Protein AF-A0A257G5B6-F1 (afdb_monomer_lite)

Secondary structure (DSSP, 8-state):
-HHHHHHHSSHHHHHHHHHHHHHH--SSEEEEEEEESSSEEEEEEETT--GGGGSSEEEEEEEE-SGGGTHHHHTT-HHHHHHHHHHHT--HHHHHHGGGTTHHHHH---

pLDDT: mean 94.82, std 7.01, range [56.75, 98.69]

Radius of gyration: 13.71 Å; chains: 1; bounding box: 31×36×35 Å

Sequence (110 aa):
MHLIKRDFGSLEALTAKLAEVAVAHFGSGWAWLVLVGGPLQVTALHDGDTPIAHGGMAPLLTIDLWEHAYYIDYRNARPKYVEALLSALINWEFVALNLDGNGILRANQE

Structure (mmCIF, N/CA/C/O backbone):
data_AF-A0A257G5B6-F1
#
_entry.id   AF-A0A257G5B6-F1
#
loop_
_atom_site.group_PDB
_atom_site.id
_atom_site.type_symbol
_atom_site.label_atom_id
_atom_site.label_alt_id
_atom_site.label_comp_id
_atom_site.label_asym_id
_atom_site.label_entity_id
_atom_site.label_seq_id
_atom_site.pdbx_PDB_ins_code
_atom_site.Cartn_x
_atom_site.Cartn_y
_atom_site.Cartn_z
_atom_site.occupancy
_atom_site.B_iso_or_equiv
_atom_site.auth_seq_id
_atom_site.auth_comp_id
_atom_site.auth_asym_id
_atom_site.auth_atom_id
_atom_site.pdbx_PDB_model_num
ATOM 1 N N . MET A 1 1 ? -15.214 2.316 3.527 1.00 72.12 1 MET A N 1
ATOM 2 C CA . MET A 1 1 ? -15.012 3.777 3.712 1.00 72.12 1 MET A CA 1
ATOM 3 C C . MET A 1 1 ? -14.900 4.260 5.161 1.00 72.12 1 MET A C 1
ATOM 5 O O . MET A 1 1 ? -14.072 5.129 5.394 1.00 72.12 1 MET A O 1
ATOM 9 N N . HIS A 1 2 ? -15.698 3.780 6.130 1.00 91.62 2 HIS A N 1
ATOM 10 C CA . HIS A 1 2 ? -15.711 4.368 7.487 1.00 91.62 2 HIS A CA 1
ATOM 11 C C . HIS A 1 2 ? -14.341 4.355 8.195 1.00 91.62 2 HIS A C 1
ATOM 13 O O . HIS A 1 2 ? -13.901 5.398 8.668 1.00 91.62 2 HIS A O 1
ATOM 19 N N . LEU A 1 3 ? -13.643 3.213 8.203 1.00 95.31 3 LEU A N 1
ATOM 20 C CA . LEU A 1 3 ? -12.331 3.080 8.855 1.00 95.31 3 LEU A CA 1
ATOM 21 C C . LEU A 1 3 ? -11.262 3.977 8.215 1.00 95.31 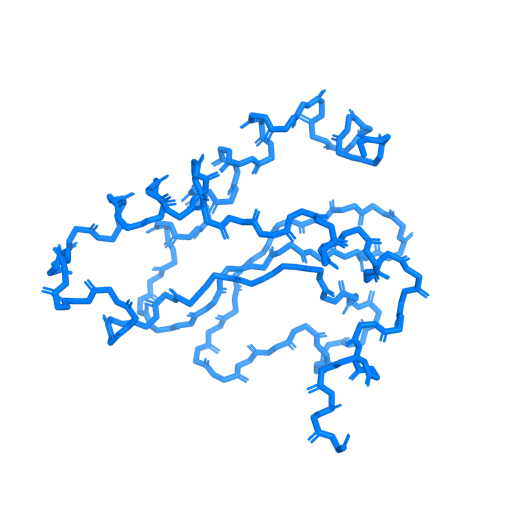3 LEU A C 1
ATOM 23 O O . LEU A 1 3 ? -10.520 4.644 8.922 1.00 95.31 3 LEU A O 1
ATOM 27 N N . ILE A 1 4 ? -11.248 4.074 6.882 1.00 96.94 4 ILE A N 1
ATOM 28 C CA . ILE A 1 4 ? -10.336 4.964 6.144 1.00 96.94 4 ILE A CA 1
ATOM 29 C C . ILE A 1 4 ? -10.554 6.418 6.566 1.00 96.94 4 ILE A C 1
ATOM 31 O O . ILE A 1 4 ? -9.602 7.121 6.885 1.00 96.94 4 ILE A O 1
ATOM 35 N N . LYS A 1 5 ? -11.814 6.864 6.632 1.00 97.25 5 LYS A N 1
ATOM 36 C CA . LYS A 1 5 ? -12.136 8.220 7.090 1.00 97.25 5 LYS A CA 1
ATOM 37 C C . LYS A 1 5 ? -11.724 8.447 8.549 1.00 97.25 5 LYS A C 1
ATOM 39 O O . LYS A 1 5 ? -11.272 9.536 8.877 1.00 97.25 5 LYS A O 1
ATOM 44 N N . ARG A 1 6 ? -11.885 7.443 9.416 1.00 97.69 6 ARG A N 1
ATOM 45 C CA . ARG A 1 6 ? -11.507 7.521 10.835 1.00 97.69 6 ARG A CA 1
ATOM 46 C C . ARG A 1 6 ? -9.992 7.646 11.020 1.00 97.69 6 ARG A C 1
ATOM 48 O O . ARG A 1 6 ? -9.562 8.501 11.782 1.00 97.69 6 ARG A O 1
ATOM 55 N N . ASP A 1 7 ? -9.219 6.813 10.327 1.00 98.19 7 ASP A N 1
ATOM 56 C CA . ASP A 1 7 ? -7.786 6.642 10.603 1.00 98.19 7 ASP A CA 1
ATOM 57 C C . ASP A 1 7 ? -6.890 7.511 9.706 1.00 98.19 7 ASP A C 1
ATOM 59 O O . ASP A 1 7 ? -5.809 7.914 10.124 1.00 98.19 7 ASP A O 1
ATOM 63 N N . PHE A 1 8 ? -7.347 7.844 8.494 1.00 97.94 8 PHE A N 1
ATOM 64 C CA . PHE A 1 8 ? -6.591 8.634 7.511 1.00 97.94 8 PHE A CA 1
ATOM 65 C C . PHE A 1 8 ? -7.317 9.906 7.054 1.00 97.94 8 PHE A C 1
ATOM 67 O O . PHE A 1 8 ? -6.740 10.721 6.343 1.00 97.94 8 PHE A O 1
ATOM 74 N N . GLY A 1 9 ? -8.583 10.106 7.429 1.00 98.00 9 GLY A N 1
ATOM 75 C CA . GLY A 1 9 ? -9.384 11.263 7.012 1.00 98.00 9 GLY A CA 1
ATOM 76 C C . GLY A 1 9 ? -10.018 11.112 5.627 1.00 98.00 9 GLY A C 1
ATOM 77 O O . GLY A 1 9 ? -11.194 11.439 5.456 1.00 98.00 9 GLY A O 1
ATOM 78 N N . SER A 1 10 ? -9.293 10.566 4.650 1.00 98.00 10 SER A N 1
ATOM 79 C CA . SER A 1 10 ? -9.817 10.303 3.306 1.00 98.00 10 SER A CA 1
ATOM 80 C C . SER A 1 10 ? -9.087 9.153 2.603 1.00 98.00 10 SER A C 1
ATOM 82 O O . SER A 1 10 ? -8.060 8.667 3.081 1.00 98.00 10 SER A O 1
ATOM 84 N N . LEU A 1 11 ? -9.635 8.695 1.471 1.00 96.25 11 LEU A N 1
ATOM 85 C CA . LEU A 1 11 ? -8.980 7.673 0.650 1.00 96.25 11 LEU A CA 1
ATOM 86 C C . LEU A 1 11 ? -7.683 8.211 0.046 1.00 96.25 11 LEU A C 1
ATOM 88 O O . LEU A 1 11 ? -6.677 7.515 0.051 1.00 96.25 11 LEU A O 1
ATOM 92 N N . GLU A 1 12 ? -7.698 9.467 -0.388 1.00 97.38 12 GLU A N 1
ATOM 93 C CA . GLU A 1 12 ? -6.553 10.162 -0.969 1.00 97.38 12 GLU A CA 1
ATOM 94 C C . GLU A 1 12 ? -5.394 10.240 0.032 1.00 97.38 12 GLU A C 1
ATOM 96 O O . GLU A 1 12 ? -4.246 9.978 -0.325 1.00 97.38 12 GLU A O 1
ATOM 101 N N . ALA A 1 13 ? -5.691 10.534 1.303 1.00 98.31 13 ALA A N 1
ATOM 102 C CA . ALA A 1 13 ? -4.696 10.561 2.370 1.00 98.31 13 ALA A CA 1
ATOM 103 C C . ALA A 1 13 ? -4.105 9.168 2.656 1.00 98.31 13 ALA A C 1
ATOM 105 O O . ALA A 1 13 ? -2.892 9.037 2.830 1.00 98.31 13 ALA A O 1
ATOM 106 N N . LEU A 1 14 ? -4.933 8.116 2.644 1.00 98.25 14 LEU A N 1
ATOM 107 C CA . LEU A 1 14 ? -4.456 6.734 2.756 1.00 98.25 14 LEU A CA 1
ATOM 108 C C . LEU A 1 14 ? -3.551 6.358 1.573 1.00 98.25 14 LEU A C 1
ATOM 110 O O . LEU A 1 14 ? -2.459 5.832 1.781 1.00 98.25 14 LEU A O 1
ATOM 114 N N . THR A 1 15 ? -3.974 6.635 0.338 1.00 97.94 15 THR A N 1
ATOM 115 C CA . THR A 1 15 ? -3.174 6.320 -0.853 1.00 97.94 15 THR A CA 1
ATOM 116 C C . THR A 1 15 ? -1.879 7.125 -0.890 1.00 97.94 15 THR A C 1
ATOM 118 O O . THR A 1 15 ? -0.842 6.579 -1.252 1.00 97.94 15 THR A O 1
ATOM 121 N N . ALA A 1 16 ? -1.889 8.383 -0.438 1.00 98.50 16 ALA A N 1
ATOM 122 C CA . ALA A 1 16 ? -0.675 9.182 -0.303 1.00 98.50 16 ALA A CA 1
ATOM 123 C C . ALA A 1 16 ? 0.299 8.556 0.706 1.00 98.50 16 ALA A C 1
ATOM 125 O O . ALA A 1 16 ? 1.494 8.468 0.427 1.00 98.50 16 ALA A O 1
ATOM 126 N N . LYS A 1 17 ? -0.205 8.048 1.841 1.00 98.69 17 LYS A N 1
ATOM 127 C CA . LYS A 1 17 ? 0.641 7.373 2.832 1.00 98.69 17 LYS A CA 1
ATOM 128 C C . LYS A 1 17 ? 1.197 6.040 2.324 1.00 98.69 17 LYS A C 1
ATOM 130 O O . LYS A 1 17 ? 2.364 5.742 2.566 1.00 98.69 17 LYS A O 1
ATOM 135 N N . LEU A 1 18 ? 0.389 5.257 1.604 1.00 98.62 18 LEU A N 1
ATOM 136 C CA . LEU A 1 18 ? 0.848 4.042 0.919 1.00 98.62 18 LEU A CA 1
ATOM 137 C C . LEU A 1 18 ? 1.955 4.363 -0.087 1.00 98.62 18 LEU A C 1
ATOM 139 O O . LEU A 1 18 ? 2.976 3.680 -0.093 1.00 98.62 18 LEU A O 1
ATOM 143 N N . ALA A 1 19 ? 1.786 5.420 -0.886 1.00 98.56 19 ALA A N 1
ATOM 144 C CA . ALA A 1 19 ? 2.787 5.848 -1.855 1.00 98.56 19 ALA A CA 1
ATOM 145 C C . ALA A 1 19 ? 4.098 6.273 -1.182 1.00 98.56 19 ALA A C 1
ATOM 147 O O . ALA A 1 19 ? 5.168 5.826 -1.590 1.00 98.56 19 ALA A O 1
ATOM 148 N N . GLU A 1 20 ? 4.012 7.089 -0.128 1.00 98.69 20 GLU A N 1
ATOM 149 C CA . GLU A 1 20 ? 5.162 7.528 0.669 1.00 98.69 20 GLU A CA 1
ATOM 150 C C . GLU A 1 20 ? 5.963 6.326 1.191 1.00 98.69 20 GLU A C 1
ATOM 152 O O . GLU A 1 20 ? 7.167 6.240 0.959 1.00 98.69 20 GLU A O 1
ATOM 157 N N . VAL A 1 21 ? 5.290 5.369 1.838 1.00 98.69 21 VAL A N 1
ATOM 158 C CA . VAL A 1 21 ? 5.931 4.187 2.435 1.00 98.69 21 VAL A CA 1
ATOM 159 C C . VAL A 1 21 ? 6.505 3.251 1.367 1.00 98.69 21 VAL A C 1
ATOM 161 O O . VAL A 1 21 ? 7.640 2.797 1.498 1.00 98.69 21 VAL A O 1
ATOM 164 N N . ALA A 1 22 ? 5.769 3.003 0.283 1.00 98.56 22 ALA A N 1
ATOM 165 C CA . ALA A 1 22 ? 6.216 2.142 -0.812 1.00 98.56 22 ALA A CA 1
ATOM 166 C C . ALA A 1 22 ? 7.440 2.705 -1.556 1.00 98.56 22 ALA A C 1
ATOM 168 O O . ALA A 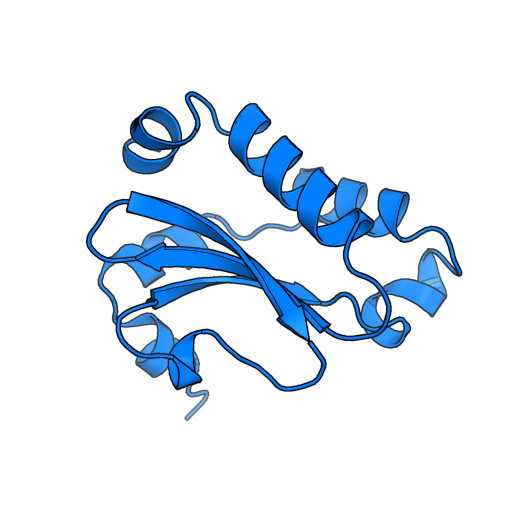1 22 ? 8.356 1.965 -1.919 1.00 98.56 22 ALA A O 1
ATOM 169 N N . VAL A 1 23 ? 7.476 4.020 -1.785 1.00 98.25 23 VAL A N 1
ATOM 170 C CA . VAL A 1 23 ? 8.609 4.676 -2.452 1.00 98.25 23 VAL A CA 1
ATOM 171 C C . VAL A 1 23 ? 9.826 4.758 -1.534 1.00 98.25 23 VAL A C 1
ATOM 173 O O . VAL A 1 23 ? 10.945 4.575 -2.011 1.00 98.25 23 VAL A O 1
ATOM 176 N N . ALA A 1 24 ? 9.624 5.006 -0.237 1.00 98.38 24 ALA A N 1
ATOM 177 C CA . ALA A 1 24 ? 10.709 5.127 0.735 1.00 98.38 24 ALA A CA 1
ATOM 178 C C . ALA A 1 24 ? 11.356 3.785 1.126 1.00 98.38 24 ALA A C 1
ATOM 180 O O . ALA A 1 24 ? 12.475 3.790 1.641 1.00 98.38 24 ALA A O 1
ATOM 181 N N . HIS A 1 25 ? 10.688 2.647 0.895 1.00 98.38 25 HIS A N 1
ATOM 182 C CA . HIS A 1 25 ? 11.237 1.321 1.203 1.00 98.38 25 HIS A CA 1
ATOM 183 C C . HIS A 1 25 ? 12.538 1.075 0.435 1.00 98.38 25 HIS A C 1
ATOM 185 O O . HIS A 1 25 ? 12.559 1.094 -0.793 1.00 98.38 25 HIS A O 1
ATOM 191 N N . PHE A 1 26 ? 13.640 0.820 1.130 1.00 97.44 26 PHE A N 1
ATOM 192 C CA . PHE A 1 26 ? 14.907 0.519 0.472 1.00 97.44 26 PHE A CA 1
ATOM 193 C C . PHE A 1 26 ? 15.036 -0.985 0.213 1.00 97.44 26 PHE A C 1
ATOM 195 O O . PHE A 1 26 ? 14.780 -1.787 1.104 1.00 97.44 26 PHE A O 1
ATOM 202 N N . GLY A 1 27 ? 15.468 -1.359 -0.993 1.00 95.94 27 GLY A N 1
ATOM 203 C CA . GLY A 1 27 ? 15.637 -2.761 -1.374 1.00 95.94 27 GLY A CA 1
ATOM 204 C C . GLY A 1 27 ? 14.325 -3.463 -1.732 1.00 95.94 27 GLY A C 1
ATOM 205 O O . GLY A 1 27 ? 13.396 -2.840 -2.265 1.00 95.94 27 GLY A O 1
ATOM 206 N N . SER A 1 28 ? 14.302 -4.770 -1.476 1.00 98.19 28 SER A N 1
ATOM 207 C CA . SER A 1 28 ? 13.207 -5.690 -1.787 1.00 98.19 28 SER A CA 1
ATOM 208 C C . SER A 1 28 ? 12.221 -5.798 -0.631 1.00 98.19 28 SER A C 1
ATOM 210 O O . SER A 1 28 ? 12.595 -5.734 0.542 1.00 98.19 28 SER A O 1
ATOM 212 N N . GLY A 1 29 ? 10.941 -5.969 -0.943 1.00 98.38 29 GLY A N 1
ATOM 213 C CA . GLY A 1 29 ? 9.914 -6.134 0.077 1.00 98.38 29 GLY A CA 1
ATOM 214 C C . GLY A 1 29 ? 8.544 -5.677 -0.387 1.00 98.38 29 GLY A C 1
ATOM 215 O O . GLY A 1 29 ? 8.234 -5.697 -1.577 1.00 98.38 29 GLY A O 1
ATOM 216 N N . TRP A 1 30 ? 7.735 -5.269 0.584 1.00 98.62 30 TRP A N 1
ATOM 217 C CA . TRP A 1 30 ? 6.295 -5.109 0.430 1.00 98.62 30 TRP A CA 1
ATOM 218 C C . TRP A 1 30 ? 5.796 -3.921 1.247 1.00 98.62 30 TRP A C 1
ATOM 220 O O . TRP A 1 30 ? 6.150 -3.798 2.420 1.00 98.62 30 TRP A O 1
ATOM 230 N N . ALA A 1 31 ? 4.929 -3.085 0.673 1.00 98.56 31 ALA A N 1
ATOM 231 C CA . ALA A 1 31 ? 4.144 -2.120 1.447 1.00 98.56 31 ALA A CA 1
ATOM 232 C C . ALA A 1 31 ? 2.771 -2.708 1.772 1.00 98.56 31 ALA A C 1
ATOM 234 O O . ALA A 1 31 ? 2.120 -3.282 0.905 1.00 98.56 31 ALA A O 1
ATOM 235 N N . TRP A 1 32 ? 2.306 -2.528 3.002 1.00 98.44 32 TRP A N 1
ATOM 236 C CA . TRP A 1 32 ? 1.099 -3.158 3.523 1.00 98.44 32 TRP A CA 1
ATOM 237 C C . TRP A 1 32 ? 0.121 -2.131 4.080 1.00 98.44 32 TRP A C 1
ATOM 239 O O . TRP A 1 32 ? 0.516 -1.200 4.781 1.00 98.44 32 TRP A O 1
ATOM 249 N N . LEU A 1 33 ? -1.170 -2.371 3.850 1.00 98.31 33 LEU A N 1
ATOM 250 C CA . LEU A 1 33 ? -2.243 -1.866 4.704 1.00 98.31 33 LEU A CA 1
ATOM 251 C C . LEU A 1 33 ? -2.675 -2.999 5.630 1.00 98.31 33 LEU A C 1
ATOM 253 O O . LEU A 1 33 ? -3.037 -4.083 5.163 1.00 98.31 33 LEU A O 1
ATOM 257 N N . VAL A 1 34 ? -2.664 -2.740 6.932 1.00 97.44 34 VAL A N 1
ATOM 258 C CA . VAL A 1 34 ? -2.990 -3.726 7.966 1.00 97.44 34 VAL A CA 1
ATOM 259 C C . VAL A 1 34 ? -4.015 -3.179 8.952 1.00 97.44 34 VAL A C 1
ATOM 261 O O . VAL A 1 34 ? -4.128 -1.967 9.136 1.00 97.44 34 VAL A O 1
ATOM 264 N N . LEU A 1 35 ? -4.742 -4.075 9.616 1.00 95.88 35 LEU A N 1
ATOM 265 C CA . LEU A 1 35 ? -5.549 -3.770 10.796 1.00 95.88 35 LEU A CA 1
ATOM 266 C C . LEU A 1 35 ? -4.809 -4.264 12.042 1.00 95.88 35 LEU A C 1
ATOM 268 O O . LEU A 1 35 ? -4.509 -5.454 12.139 1.00 95.88 35 LEU A O 1
ATOM 272 N N . VAL A 1 36 ? -4.536 -3.378 13.000 1.00 94.69 36 VAL A N 1
ATOM 273 C CA . VAL A 1 36 ? -3.783 -3.720 14.221 1.00 94.69 36 VAL A CA 1
ATOM 274 C C . VAL A 1 36 ? -4.582 -3.299 15.441 1.00 94.69 36 VAL A C 1
ATOM 276 O O . VAL A 1 36 ? -4.622 -2.122 15.781 1.00 94.69 36 VAL A O 1
ATOM 279 N N . GLY A 1 37 ? -5.264 -4.247 16.087 1.00 90.31 37 GLY A N 1
ATOM 280 C CA . GLY A 1 37 ? -6.102 -3.954 17.258 1.00 90.31 37 GLY A CA 1
ATOM 281 C C . GLY A 1 37 ? -7.292 -3.023 16.976 1.00 90.31 37 GLY A C 1
ATOM 282 O O . GLY A 1 37 ? -7.819 -2.410 17.901 1.00 90.31 37 GLY A O 1
ATOM 283 N N . GLY A 1 38 ? -7.700 -2.873 15.709 1.00 91.50 38 GLY A N 1
ATOM 284 C CA . GLY A 1 38 ? -8.842 -2.049 15.297 1.00 91.50 38 GLY A CA 1
ATOM 285 C C . GLY A 1 38 ? -8.524 -0.848 14.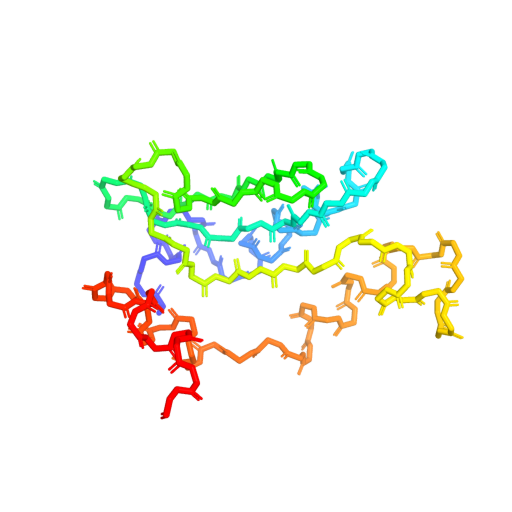391 1.00 91.50 38 GLY A C 1
ATOM 286 O O . GLY A 1 38 ? -9.308 -0.617 13.467 1.00 91.50 38 GLY A O 1
ATOM 287 N N . PRO A 1 39 ? -7.453 -0.058 14.602 1.00 95.81 39 PRO A N 1
ATOM 288 C CA . PRO A 1 39 ? -7.011 0.954 13.640 1.00 95.81 39 PRO A CA 1
ATOM 289 C C . PRO A 1 39 ? -6.322 0.356 12.411 1.00 95.81 39 PRO A C 1
ATOM 291 O O . PRO A 1 39 ? -5.619 -0.654 12.492 1.00 95.81 39 PRO A O 1
ATOM 294 N N . LEU A 1 40 ? -6.517 1.020 11.273 1.00 97.94 40 LEU A N 1
ATOM 295 C CA . LEU A 1 40 ? -5.747 0.804 10.059 1.00 97.94 40 LEU A CA 1
ATOM 296 C C . LEU A 1 40 ? -4.347 1.411 10.210 1.00 97.94 40 LEU A C 1
ATOM 298 O O . LEU A 1 40 ? -4.192 2.517 10.728 1.00 97.94 40 LEU A O 1
ATOM 302 N N . GLN A 1 41 ? -3.331 0.712 9.713 1.00 97.94 41 GLN A N 1
ATOM 303 C CA . GLN A 1 41 ? -1.951 1.192 9.669 1.00 97.94 41 GLN A CA 1
ATOM 304 C C . GLN A 1 41 ? -1.315 0.869 8.318 1.00 97.94 41 GLN A C 1
ATOM 306 O O . GLN A 1 41 ? -1.625 -0.152 7.704 1.00 97.94 41 GLN A O 1
ATOM 311 N N . VAL A 1 42 ? -0.408 1.737 7.869 1.00 98.62 42 VAL A N 1
ATOM 312 C CA . VAL A 1 42 ? 0.446 1.493 6.701 1.00 98.62 42 VAL A CA 1
ATOM 313 C C . VAL A 1 42 ? 1.855 1.186 7.192 1.00 98.62 42 VAL A C 1
ATOM 315 O O . VAL A 1 42 ? 2.395 1.936 8.004 1.00 98.62 42 VAL A O 1
ATOM 318 N N . THR A 1 43 ? 2.448 0.103 6.702 1.00 98.12 43 THR A N 1
ATOM 319 C CA . THR A 1 43 ? 3.816 -0.318 7.045 1.00 98.12 43 THR A CA 1
ATOM 320 C C . THR A 1 43 ? 4.530 -0.893 5.821 1.00 98.12 43 THR A C 1
ATOM 322 O O . THR A 1 43 ? 3.896 -1.115 4.791 1.00 98.12 43 THR A O 1
ATOM 325 N N . ALA A 1 44 ? 5.835 -1.135 5.915 1.00 98.25 44 ALA A N 1
ATOM 326 C CA . ALA A 1 44 ? 6.592 -1.894 4.926 1.00 98.25 44 ALA A CA 1
ATOM 327 C C . ALA A 1 44 ? 7.410 -2.986 5.615 1.00 98.25 44 ALA A C 1
ATOM 329 O O . ALA A 1 44 ? 7.905 -2.783 6.723 1.00 98.25 44 ALA A O 1
ATOM 330 N N . LEU A 1 45 ? 7.532 -4.139 4.962 1.00 98.25 45 LEU A N 1
ATOM 331 C CA . LEU A 1 45 ? 8.269 -5.299 5.460 1.00 98.25 45 LEU A CA 1
ATOM 332 C C . LEU A 1 45 ? 9.252 -5.781 4.391 1.00 98.25 45 LEU A C 1
ATOM 334 O O . LEU A 1 45 ? 8.971 -5.702 3.193 1.00 98.25 45 LEU A O 1
ATOM 338 N N . HIS A 1 46 ? 10.427 -6.228 4.830 1.00 98.38 46 HIS A N 1
ATOM 339 C CA . HIS A 1 46 ? 11.555 -6.537 3.952 1.00 98.38 46 HIS A CA 1
ATOM 340 C C . HIS A 1 46 ? 11.520 -7.996 3.469 1.00 98.38 46 HIS A C 1
ATOM 342 O O . HIS A 1 46 ? 11.082 -8.889 4.190 1.00 98.38 46 HIS A O 1
ATOM 348 N N . ASP A 1 47 ? 12.018 -8.237 2.256 1.00 97.81 47 ASP A N 1
ATOM 349 C CA . ASP A 1 47 ? 12.139 -9.561 1.632 1.00 97.81 47 ASP A CA 1
ATOM 350 C C . ASP A 1 47 ? 10.865 -10.429 1.713 1.00 97.81 47 ASP A C 1
ATOM 352 O O . ASP A 1 47 ? 9.887 -10.165 1.015 1.00 97.81 47 ASP A O 1
ATOM 356 N N . GLY A 1 48 ? 10.899 -11.501 2.512 1.00 96.50 48 GLY A N 1
ATOM 357 C CA . GLY A 1 48 ? 9.805 -12.453 2.716 1.00 96.50 48 GLY A CA 1
ATOM 358 C C . GLY A 1 48 ? 9.021 -12.231 4.010 1.00 96.50 48 GLY A C 1
ATOM 359 O O . GLY A 1 48 ? 8.222 -13.089 4.382 1.00 96.50 48 GLY A O 1
ATOM 360 N N . ASP A 1 49 ? 9.269 -11.129 4.720 1.00 97.56 49 ASP A N 1
ATOM 361 C CA . ASP A 1 49 ? 8.542 -10.801 5.941 1.00 97.56 49 ASP A CA 1
ATOM 362 C C . ASP A 1 49 ? 7.099 -10.363 5.627 1.00 97.56 49 ASP A C 1
ATOM 364 O O . ASP A 1 49 ? 6.810 -9.709 4.620 1.00 97.56 49 ASP A O 1
ATOM 368 N N . THR A 1 50 ? 6.169 -10.761 6.492 1.00 95.50 50 THR A N 1
ATOM 369 C CA . THR A 1 50 ? 4.725 -10.631 6.287 1.00 95.50 50 THR A CA 1
ATOM 370 C C . THR A 1 50 ? 4.012 -10.325 7.603 1.00 95.50 50 THR A C 1
ATOM 372 O O . THR A 1 50 ? 4.395 -10.876 8.637 1.00 95.50 50 THR A O 1
ATOM 375 N N . PRO A 1 51 ? 2.929 -9.515 7.612 1.00 95.25 51 PRO A N 1
ATOM 376 C CA . PRO A 1 51 ? 2.205 -9.178 8.842 1.00 95.25 51 PRO A CA 1
ATOM 377 C C . PRO A 1 51 ? 1.723 -10.407 9.627 1.00 95.25 51 PRO A C 1
ATOM 379 O O . PRO A 1 51 ? 1.623 -10.369 10.851 1.00 95.25 51 PRO A O 1
ATOM 382 N N . ILE A 1 52 ? 1.480 -11.522 8.928 1.00 92.25 52 ILE A N 1
ATOM 383 C CA . ILE A 1 52 ? 1.042 -12.792 9.519 1.00 92.25 52 ILE A CA 1
ATOM 384 C C . ILE A 1 52 ? 2.068 -13.320 10.538 1.00 92.25 52 ILE A C 1
ATOM 386 O O . ILE A 1 52 ? 1.676 -13.908 11.544 1.00 92.25 52 ILE A O 1
ATOM 390 N N . ALA A 1 53 ? 3.365 -13.073 10.320 1.00 93.81 53 ALA A N 1
ATOM 391 C CA . ALA A 1 53 ? 4.438 -13.533 11.200 1.00 93.81 53 ALA A CA 1
ATOM 392 C C . ALA A 1 53 ? 4.495 -12.781 12.544 1.00 93.81 53 ALA A C 1
ATOM 394 O O . ALA A 1 53 ? 5.060 -13.296 13.507 1.00 93.81 53 ALA A O 1
ATOM 395 N N . HIS A 1 54 ? 3.897 -11.589 12.629 1.00 91.81 54 HIS A N 1
ATOM 396 C CA . HIS A 1 54 ? 4.016 -10.702 13.795 1.00 91.81 54 HIS A CA 1
ATOM 397 C C . HIS A 1 54 ? 2.857 -10.825 14.791 1.00 91.81 54 HIS A C 1
ATOM 399 O O . HIS A 1 54 ? 2.963 -10.331 15.910 1.00 91.81 54 HIS A O 1
ATOM 405 N N . GLY A 1 55 ? 1.776 -11.521 14.421 1.00 87.88 55 GLY A N 1
ATOM 406 C CA . GLY A 1 55 ? 0.592 -11.700 15.265 1.00 87.88 55 GLY A CA 1
ATOM 407 C C . GLY A 1 55 ? -0.197 -10.402 15.491 1.00 87.88 55 GLY A C 1
ATOM 408 O O . GLY A 1 55 ? 0.346 -9.322 15.686 1.00 87.88 55 GLY A O 1
ATOM 409 N N . GLY A 1 56 ? -1.530 -10.477 15.446 1.00 89.12 56 GLY A N 1
ATOM 410 C CA . GLY A 1 56 ? -2.385 -9.302 15.691 1.00 89.12 56 GLY A CA 1
ATOM 411 C C . GLY A 1 56 ? -2.342 -8.215 14.604 1.00 89.12 56 GLY A C 1
ATOM 412 O O . GLY A 1 56 ? -2.982 -7.177 14.771 1.00 89.12 56 GLY A O 1
ATOM 413 N N . MET A 1 57 ? -1.642 -8.459 13.492 1.00 94.19 57 MET A N 1
ATOM 414 C CA . MET A 1 57 ? -1.639 -7.619 12.295 1.00 94.19 57 MET A CA 1
ATOM 415 C C . MET A 1 57 ? -2.398 -8.331 11.172 1.00 94.19 57 MET A C 1
ATOM 417 O O . MET A 1 57 ? -1.859 -9.216 10.510 1.00 94.19 57 MET A O 1
ATOM 421 N N . ALA A 1 58 ? -3.660 -7.964 10.949 1.00 94.50 58 ALA A N 1
ATOM 422 C CA . ALA A 1 58 ? -4.444 -8.551 9.865 1.00 94.50 58 ALA A CA 1
ATOM 423 C C . ALA A 1 58 ? -4.085 -7.868 8.529 1.00 94.50 58 ALA A C 1
ATOM 425 O O . ALA A 1 58 ? -4.281 -6.653 8.414 1.00 94.50 58 ALA A O 1
ATOM 426 N N . PRO A 1 59 ? -3.564 -8.596 7.524 1.00 95.88 59 PRO A N 1
ATOM 427 C CA . PRO A 1 59 ? -3.235 -8.019 6.224 1.00 95.88 59 PRO A CA 1
ATOM 428 C C . PRO A 1 59 ? -4.505 -7.710 5.424 1.00 95.88 59 PRO A C 1
ATOM 430 O O . PRO A 1 59 ? -5.400 -8.547 5.319 1.00 95.88 59 PRO A O 1
ATOM 433 N N . LEU A 1 60 ? -4.573 -6.510 4.841 1.00 96.56 60 LEU A N 1
ATOM 434 C CA . LEU A 1 60 ? -5.720 -6.060 4.043 1.00 96.56 60 LEU A CA 1
ATOM 435 C C . LEU A 1 60 ? -5.348 -5.808 2.578 1.00 96.56 60 LEU A C 1
ATOM 437 O O . LEU A 1 60 ? -6.098 -6.193 1.684 1.00 96.56 60 LEU A O 1
ATOM 441 N N . LEU A 1 61 ? -4.196 -5.175 2.342 1.00 97.00 61 LEU A N 1
ATOM 442 C CA . LEU A 1 61 ? -3.621 -4.893 1.024 1.00 97.00 61 LEU A CA 1
ATOM 443 C C . LEU A 1 61 ? -2.102 -5.058 1.093 1.00 97.00 61 LEU A C 1
ATOM 445 O O . LEU A 1 61 ? -1.504 -4.731 2.119 1.00 97.00 61 LEU A O 1
ATOM 449 N N . THR A 1 62 ? -1.492 -5.485 -0.012 1.00 97.44 62 THR A N 1
ATOM 450 C CA . THR A 1 62 ? -0.041 -5.447 -0.205 1.00 97.44 62 THR A CA 1
ATOM 451 C C . THR A 1 62 ? 0.319 -4.855 -1.563 1.00 97.44 62 THR A C 1
ATOM 453 O O . THR A 1 62 ? -0.467 -4.954 -2.507 1.00 97.44 62 THR A O 1
ATOM 456 N N . ILE A 1 63 ? 1.493 -4.239 -1.654 1.00 98.38 63 ILE A N 1
ATOM 457 C CA . ILE A 1 63 ? 2.111 -3.751 -2.888 1.00 98.38 63 ILE A CA 1
ATOM 458 C C . ILE A 1 63 ? 3.496 -4.382 -2.966 1.00 98.38 63 ILE A C 1
ATOM 460 O O . ILE A 1 63 ? 4.321 -4.151 -2.081 1.00 98.38 63 ILE A O 1
ATOM 464 N N . ASP A 1 64 ? 3.741 -5.152 -4.023 1.00 98.50 64 ASP A N 1
ATOM 465 C CA . ASP A 1 64 ? 5.045 -5.750 -4.296 1.00 98.50 64 ASP A CA 1
ATOM 466 C C . ASP A 1 64 ? 6.041 -4.670 -4.738 1.00 98.50 64 ASP A C 1
ATOM 468 O O . ASP A 1 64 ? 5.782 -3.946 -5.703 1.00 98.50 64 ASP A O 1
ATOM 472 N N . LEU A 1 65 ? 7.152 -4.534 -4.013 1.00 98.44 65 LEU A N 1
ATOM 473 C CA . LEU A 1 65 ? 8.212 -3.556 -4.274 1.00 98.44 65 LEU A CA 1
ATOM 474 C C . LEU A 1 65 ? 9.501 -4.212 -4.773 1.00 98.4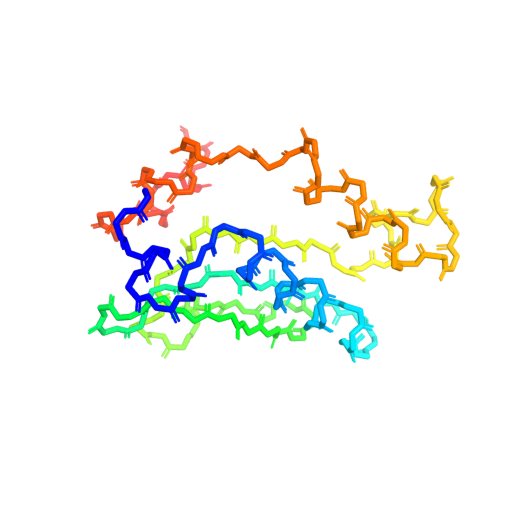4 65 LEU A C 1
ATOM 476 O O . LEU A 1 65 ? 10.503 -3.512 -4.972 1.00 98.44 65 LEU A O 1
ATOM 480 N N . TRP A 1 66 ? 9.497 -5.529 -4.982 1.00 98.38 66 TRP A N 1
ATOM 481 C CA . TRP A 1 66 ? 10.580 -6.200 -5.676 1.00 98.38 66 TRP A CA 1
ATOM 482 C C . TRP A 1 66 ? 10.682 -5.650 -7.093 1.00 98.38 66 TRP A C 1
ATOM 484 O O . TRP A 1 66 ? 9.676 -5.443 -7.771 1.00 98.38 66 TRP A O 1
ATOM 494 N N . GLU A 1 67 ? 11.907 -5.424 -7.572 1.00 98.00 67 GLU A N 1
ATOM 495 C CA . GLU A 1 67 ? 12.096 -4.828 -8.897 1.00 98.00 67 GLU A CA 1
ATOM 496 C C . GLU A 1 67 ? 11.381 -5.640 -9.981 1.00 98.00 67 GLU A C 1
ATOM 498 O O . GLU A 1 67 ? 10.758 -5.060 -10.863 1.00 98.00 67 GLU A O 1
ATOM 503 N N . HIS A 1 68 ? 11.352 -6.971 -9.875 1.00 97.94 68 HIS A N 1
ATOM 504 C CA . HIS A 1 68 ? 10.666 -7.823 -10.848 1.00 97.94 68 HIS A CA 1
ATOM 505 C C . HIS A 1 68 ? 9.162 -7.537 -11.000 1.00 97.94 68 HIS A C 1
ATOM 507 O O . HIS A 1 68 ? 8.616 -7.845 -12.056 1.00 97.94 68 HIS A O 1
ATOM 513 N N . ALA A 1 69 ? 8.505 -6.922 -10.011 1.00 98.00 69 ALA A N 1
ATOM 514 C CA . ALA A 1 69 ? 7.089 -6.572 -10.090 1.00 98.00 69 ALA A CA 1
ATOM 515 C C . ALA A 1 69 ? 6.813 -5.422 -11.071 1.00 98.00 69 ALA A C 1
ATOM 517 O O . ALA A 1 69 ? 5.705 -5.302 -11.584 1.00 98.00 69 ALA A O 1
ATOM 518 N N . TYR A 1 70 ? 7.811 -4.573 -11.344 1.00 98.19 70 TYR A N 1
ATOM 519 C CA . TYR A 1 70 ? 7.611 -3.352 -12.130 1.00 98.19 70 TYR A CA 1
ATOM 520 C C . TYR A 1 70 ? 8.710 -3.040 -13.145 1.00 98.19 70 TYR A C 1
ATOM 522 O O . TYR A 1 70 ? 8.534 -2.154 -13.982 1.00 98.19 70 TYR A O 1
ATOM 530 N N . TYR A 1 71 ? 9.855 -3.723 -13.112 1.00 98.06 71 TYR A N 1
ATOM 531 C CA . TYR A 1 71 ? 11.026 -3.306 -13.885 1.00 98.06 71 TYR A CA 1
ATOM 532 C C . TYR A 1 71 ? 10.796 -3.362 -15.399 1.00 98.06 71 TYR A C 1
ATOM 534 O O . TYR A 1 71 ? 11.346 -2.539 -16.137 1.00 98.06 71 TYR A O 1
ATOM 542 N N . ILE A 1 72 ? 9.978 -4.307 -15.878 1.00 98.25 72 ILE A N 1
ATOM 543 C CA . ILE A 1 72 ? 9.674 -4.468 -17.310 1.00 98.25 72 ILE A CA 1
ATOM 544 C C . ILE A 1 72 ? 8.921 -3.251 -17.866 1.00 98.25 72 ILE A C 1
ATOM 546 O O . ILE A 1 72 ? 9.236 -2.816 -18.976 1.00 98.25 72 ILE A O 1
ATOM 550 N N . ASP A 1 73 ? 8.038 -2.640 -17.080 1.00 98.00 73 ASP A N 1
ATOM 551 C CA . ASP A 1 73 ? 7.206 -1.518 -17.533 1.00 98.00 73 ASP A CA 1
ATOM 552 C C . ASP A 1 73 ? 7.763 -0.155 -17.094 1.00 98.00 73 ASP A C 1
ATOM 554 O O . ASP A 1 73 ? 7.695 0.825 -17.836 1.00 98.00 73 ASP A O 1
ATOM 558 N N . TYR A 1 74 ? 8.379 -0.089 -15.910 1.00 98.25 74 TYR A N 1
ATOM 559 C CA . TYR A 1 74 ? 8.777 1.166 -15.261 1.00 98.25 74 TYR A CA 1
ATOM 560 C C . TYR A 1 74 ? 10.287 1.310 -15.038 1.00 98.25 74 TYR A C 1
ATOM 562 O O . TYR A 1 74 ? 10.742 2.391 -14.656 1.00 98.25 74 TYR A O 1
ATOM 570 N N . ARG A 1 75 ? 11.092 0.266 -15.282 1.00 97.94 75 ARG A N 1
ATOM 571 C CA . ARG A 1 75 ? 12.535 0.238 -14.961 1.00 97.94 75 ARG A CA 1
ATOM 572 C C . ARG A 1 75 ? 12.768 0.679 -13.510 1.00 97.94 75 ARG A C 1
ATOM 574 O O . ARG A 1 75 ? 12.128 0.164 -12.605 1.00 97.94 75 ARG A O 1
ATOM 581 N N . ASN A 1 76 ? 13.638 1.657 -13.280 1.00 96.56 76 ASN A N 1
ATOM 582 C CA . ASN A 1 76 ? 13.950 2.205 -11.962 1.00 96.56 76 ASN A CA 1
ATOM 583 C C . ASN A 1 76 ? 12.900 3.204 -11.435 1.00 96.56 76 ASN A C 1
ATOM 585 O O . ASN A 1 76 ? 13.059 3.736 -10.338 1.00 96.56 76 ASN A O 1
ATOM 589 N N . ALA A 1 77 ? 11.833 3.492 -12.186 1.00 98.19 77 ALA A N 1
ATOM 590 C CA . ALA A 1 77 ? 10.815 4.464 -11.800 1.00 98.19 77 ALA A CA 1
ATOM 591 C C . ALA A 1 77 ? 9.737 3.858 -10.881 1.00 98.19 77 ALA A C 1
ATOM 593 O O . ALA A 1 77 ? 8.544 3.949 -11.178 1.00 98.19 77 ALA A O 1
ATOM 594 N N . ARG A 1 78 ? 10.140 3.301 -9.728 1.00 98.31 78 ARG A N 1
ATOM 595 C CA . ARG A 1 78 ? 9.211 2.783 -8.703 1.00 98.31 78 ARG A CA 1
ATOM 596 C C . ARG A 1 78 ? 8.079 3.766 -8.348 1.00 98.31 78 ARG A C 1
ATOM 598 O O . ARG A 1 78 ? 6.942 3.307 -8.274 1.00 98.31 78 ARG A O 1
ATOM 605 N N . PRO A 1 79 ? 8.311 5.091 -8.202 1.00 98.50 79 PRO A N 1
ATOM 606 C CA . PRO A 1 79 ? 7.219 6.027 -7.923 1.00 98.50 79 PRO A CA 1
ATOM 607 C C . PRO A 1 79 ? 6.086 5.987 -8.955 1.00 98.50 79 PRO A C 1
ATOM 609 O O . PRO A 1 79 ? 4.924 6.038 -8.573 1.00 98.50 79 PRO A O 1
ATOM 612 N N . LYS A 1 80 ? 6.407 5.819 -10.247 1.00 98.50 80 LYS A N 1
ATOM 613 C CA . LYS A 1 80 ? 5.398 5.740 -11.315 1.00 98.50 80 LYS A CA 1
ATOM 614 C C . LYS A 1 80 ? 4.602 4.438 -11.274 1.00 98.50 80 LYS A C 1
ATOM 616 O O . LYS A 1 80 ? 3.406 4.451 -11.540 1.00 98.50 80 LYS A O 1
ATOM 621 N N . TYR A 1 81 ? 5.259 3.330 -10.939 1.00 98.50 81 TYR A N 1
ATOM 622 C CA . TYR A 1 81 ? 4.591 2.045 -10.730 1.00 98.50 81 TYR A CA 1
ATOM 623 C C . TYR A 1 81 ? 3.582 2.130 -9.578 1.00 98.50 81 TYR A C 1
ATOM 625 O O . TYR A 1 81 ? 2.416 1.779 -9.745 1.00 98.50 81 TYR A O 1
ATOM 633 N N . VAL A 1 82 ? 4.016 2.664 -8.434 1.00 98.50 82 VAL A N 1
ATOM 634 C CA . VAL A 1 82 ? 3.171 2.813 -7.243 1.00 98.50 82 VAL A CA 1
ATOM 63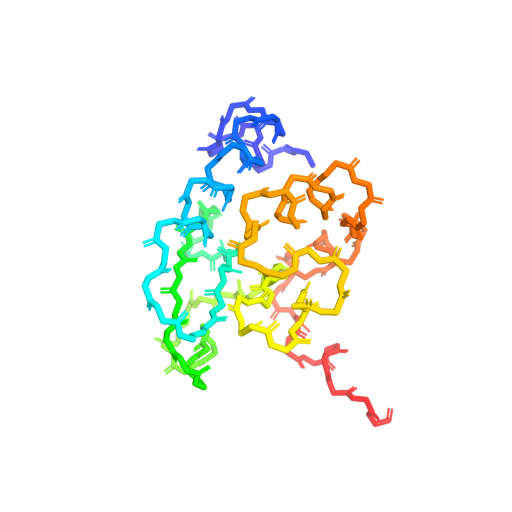5 C C . VAL A 1 82 ? 1.993 3.756 -7.514 1.00 98.50 82 VAL A C 1
ATOM 637 O O . VAL A 1 82 ? 0.864 3.447 -7.139 1.00 98.50 82 VAL A O 1
ATOM 640 N N . GLU A 1 83 ? 2.225 4.871 -8.211 1.00 98.00 83 GLU A N 1
ATOM 641 C CA . GLU A 1 83 ? 1.174 5.807 -8.634 1.00 98.00 83 GLU A CA 1
ATOM 642 C C . GLU A 1 83 ? 0.132 5.139 -9.548 1.00 98.00 83 GLU A C 1
ATOM 644 O O . GLU A 1 83 ? -1.074 5.248 -9.306 1.00 98.00 83 GLU A O 1
ATOM 649 N N . ALA A 1 84 ? 0.576 4.413 -10.579 1.00 97.88 84 ALA A N 1
ATOM 650 C CA . ALA A 1 84 ? -0.314 3.710 -11.504 1.00 97.88 84 ALA A CA 1
ATOM 651 C C . ALA A 1 84 ? -1.152 2.634 -10.793 1.00 97.88 84 ALA A C 1
ATOM 653 O O . ALA A 1 84 ? -2.355 2.510 -11.028 1.00 97.88 84 ALA A O 1
ATOM 654 N N . LEU A 1 85 ? -0.535 1.890 -9.875 1.00 97.62 85 LEU A N 1
ATOM 655 C CA . LEU A 1 85 ? -1.210 0.853 -9.106 1.00 97.62 85 LEU A CA 1
ATOM 656 C C . LEU A 1 85 ? -2.279 1.442 -8.174 1.00 97.62 85 LEU A C 1
ATOM 658 O O . LEU A 1 85 ? -3.423 0.985 -8.192 1.00 97.62 85 LEU A O 1
ATOM 662 N N . LEU A 1 86 ? -1.942 2.482 -7.404 1.00 97.56 86 LEU A N 1
ATOM 663 C CA . LEU A 1 86 ? -2.863 3.108 -6.447 1.00 97.56 86 LEU A CA 1
ATOM 664 C C . LEU A 1 86 ? -4.026 3.848 -7.119 1.00 97.56 86 LEU A C 1
ATOM 666 O O . LEU A 1 86 ? -5.104 3.938 -6.533 1.00 97.56 86 LEU A O 1
ATOM 670 N N . SER A 1 87 ? -3.821 4.365 -8.331 1.00 95.62 87 SER A N 1
ATOM 671 C CA . SER A 1 87 ? -4.848 5.109 -9.066 1.00 95.62 87 SER A CA 1
ATOM 672 C C . SER A 1 87 ? -5.863 4.219 -9.786 1.00 95.62 87 SER A C 1
ATOM 674 O O . SER A 1 87 ? -6.998 4.656 -9.974 1.00 95.62 87 SER A O 1
ATOM 676 N N . ALA A 1 88 ? -5.491 2.996 -10.184 1.00 94.62 88 ALA A N 1
ATOM 677 C CA . ALA A 1 88 ? -6.327 2.208 -11.095 1.00 94.62 88 ALA A CA 1
ATOM 678 C C . ALA A 1 88 ? -6.457 0.711 -10.781 1.00 94.62 88 ALA A C 1
ATOM 680 O O . ALA A 1 88 ? -7.408 0.093 -11.256 1.00 94.62 88 ALA A O 1
ATOM 681 N N . LEU A 1 89 ? -5.534 0.104 -10.029 1.00 96.19 89 LEU A N 1
ATOM 682 C CA . LEU A 1 89 ? -5.420 -1.363 -9.971 1.00 96.19 89 LEU A CA 1
ATOM 683 C C . LEU A 1 89 ? -5.823 -1.980 -8.627 1.00 96.19 89 LEU A C 1
ATOM 685 O O . LEU A 1 89 ? -5.924 -3.201 -8.519 1.00 96.19 89 LEU A O 1
ATOM 689 N N . ILE A 1 90 ? -6.076 -1.167 -7.598 1.00 96.75 90 ILE A N 1
ATOM 690 C CA . ILE A 1 90 ? -6.476 -1.689 -6.288 1.00 96.75 90 ILE A CA 1
ATOM 691 C C . ILE A 1 90 ? -7.894 -2.261 -6.327 1.00 96.75 90 ILE A C 1
ATOM 693 O O . ILE A 1 90 ? -8.872 -1.549 -6.563 1.00 96.75 90 ILE A O 1
ATOM 697 N N . ASN A 1 91 ? -8.017 -3.539 -5.967 1.00 95.88 91 ASN A N 1
ATOM 698 C CA . ASN A 1 91 ? -9.301 -4.165 -5.678 1.00 95.88 91 ASN A CA 1
ATOM 699 C C . ASN A 1 91 ? -9.756 -3.840 -4.242 1.00 95.88 91 ASN A C 1
ATOM 701 O O . ASN A 1 91 ? -9.511 -4.597 -3.300 1.00 95.88 91 ASN A O 1
ATOM 705 N N . TRP A 1 92 ? -10.444 -2.710 -4.074 1.00 95.19 92 TRP A N 1
ATOM 706 C CA . TRP A 1 92 ? -10.958 -2.271 -2.772 1.00 95.19 92 TRP A CA 1
ATOM 707 C C . TRP A 1 92 ? -12.041 -3.185 -2.185 1.00 95.19 92 TRP A C 1
ATOM 709 O O . TRP A 1 92 ? -12.221 -3.195 -0.966 1.00 95.19 92 TRP A O 1
ATOM 719 N N . GLU A 1 93 ? -12.742 -3.964 -3.013 1.00 94.88 93 GLU A N 1
ATOM 720 C CA . GLU A 1 93 ? -13.715 -4.950 -2.530 1.00 94.88 93 GLU A CA 1
ATOM 721 C C . GLU A 1 93 ? -13.003 -6.080 -1.785 1.00 94.88 93 GLU A C 1
ATOM 723 O O . GLU A 1 93 ? -13.393 -6.419 -0.669 1.00 94.88 93 GLU A O 1
ATOM 728 N N . PHE A 1 94 ? -11.897 -6.592 -2.335 1.00 94.50 94 PHE A N 1
ATOM 729 C CA . PHE A 1 94 ? -11.072 -7.592 -1.655 1.00 94.50 94 PHE A CA 1
ATOM 730 C C . PHE A 1 94 ? -10.452 -7.049 -0.361 1.00 94.50 94 PHE A C 1
ATOM 732 O O . PHE A 1 94 ? -10.492 -7.716 0.672 1.00 94.50 94 PHE A O 1
ATOM 739 N N . VAL A 1 95 ? -9.965 -5.803 -0.376 1.00 95.75 95 VAL A N 1
ATOM 740 C CA . VAL A 1 95 ? -9.473 -5.126 0.838 1.00 95.75 95 VAL A CA 1
ATOM 741 C C . VAL A 1 95 ? -10.563 -5.073 1.914 1.00 95.75 95 VAL A C 1
ATOM 743 O O . VAL A 1 95 ? -10.300 -5.363 3.081 1.00 95.75 95 VAL A O 1
ATOM 746 N N . ALA A 1 96 ? -11.796 -4.727 1.535 1.00 94.81 96 ALA A N 1
ATOM 747 C CA . ALA A 1 96 ? -12.920 -4.656 2.461 1.00 94.81 96 ALA A CA 1
ATOM 748 C C . ALA A 1 96 ? -13.343 -6.037 2.990 1.00 94.81 96 ALA A C 1
ATOM 750 O O . ALA A 1 96 ? -13.664 -6.149 4.172 1.00 94.81 96 ALA A O 1
ATOM 751 N N . LEU A 1 97 ? -13.303 -7.082 2.154 1.00 94.38 97 LEU A N 1
ATOM 752 C CA . LEU A 1 97 ? -13.602 -8.460 2.561 1.00 94.38 97 LEU A CA 1
ATOM 753 C C . LEU A 1 97 ? -12.676 -8.949 3.680 1.00 94.38 97 LEU A C 1
ATOM 755 O O . LEU A 1 97 ? -13.116 -9.708 4.536 1.00 94.38 97 LEU A O 1
ATOM 759 N N . ASN A 1 98 ? -11.425 -8.487 3.712 1.00 94.44 98 ASN A N 1
ATOM 760 C CA . ASN A 1 98 ? -10.432 -8.910 4.702 1.00 94.44 98 ASN A CA 1
ATOM 761 C C . ASN A 1 98 ? -10.585 -8.245 6.081 1.00 94.44 98 ASN A C 1
ATOM 763 O O . ASN A 1 98 ? -9.914 -8.650 7.031 1.00 94.44 98 ASN A O 1
ATOM 767 N N . LEU A 1 99 ? -11.480 -7.259 6.228 1.00 93.50 99 LEU A N 1
ATOM 768 C CA . LEU A 1 99 ? -11.713 -6.560 7.501 1.00 93.50 99 LEU A CA 1
ATOM 769 C C . LEU A 1 99 ? -12.291 -7.456 8.604 1.00 93.50 99 LEU A C 1
ATOM 771 O O . LEU A 1 99 ? -12.218 -7.096 9.776 1.00 93.50 99 LEU A O 1
ATOM 775 N N . ASP A 1 100 ? -12.855 -8.608 8.246 1.00 91.50 100 ASP A N 1
ATOM 776 C CA . ASP A 1 100 ? -13.356 -9.601 9.198 1.00 91.50 100 ASP A CA 1
ATOM 777 C C . ASP A 1 100 ? -12.242 -10.444 9.851 1.00 91.50 100 ASP A C 1
ATOM 779 O O . ASP A 1 100 ? -12.529 -11.290 10.694 1.00 91.50 100 ASP A O 1
ATOM 783 N N . GLY A 1 101 ? -10.979 -10.223 9.467 1.00 86.94 101 GLY A N 1
ATOM 784 C CA . GLY A 1 101 ? -9.824 -10.965 9.971 1.00 86.94 101 GLY A CA 1
ATOM 785 C C . GLY A 1 101 ? -9.603 -12.323 9.298 1.00 86.94 101 GLY A C 1
ATOM 786 O O . GLY A 1 101 ? -8.599 -12.974 9.575 1.00 86.94 101 GLY A O 1
ATOM 787 N N . ASN A 1 102 ? -10.466 -12.736 8.364 1.00 87.94 102 ASN A N 1
ATOM 788 C CA . ASN A 1 102 ? -10.370 -14.029 7.675 1.00 87.94 102 ASN A CA 1
ATOM 789 C C . ASN A 1 102 ? -9.533 -13.969 6.386 1.00 87.94 102 ASN A C 1
ATOM 791 O O . ASN A 1 102 ? -9.564 -14.901 5.582 1.00 87.94 102 ASN A O 1
ATOM 795 N N . GLY A 1 103 ? -8.773 -12.891 6.165 1.00 85.75 103 GLY A N 1
ATOM 796 C CA . GLY A 1 103 ? -7.960 -12.718 4.955 1.00 85.75 103 GLY A CA 1
ATOM 797 C C . GLY A 1 103 ? -6.956 -13.851 4.720 1.00 85.75 103 GLY A C 1
ATOM 798 O O . GLY A 1 103 ? -6.755 -14.255 3.579 1.00 85.75 103 GLY A O 1
ATOM 799 N N . ILE A 1 104 ? -6.407 -14.438 5.790 1.00 83.44 104 ILE 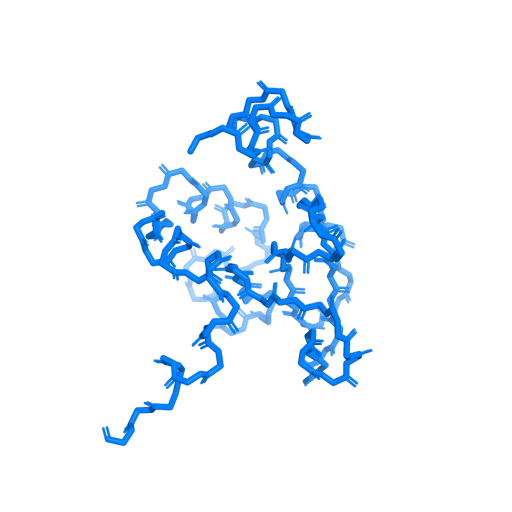A N 1
ATOM 800 C CA . ILE A 1 104 ? -5.500 -15.597 5.702 1.00 83.44 104 ILE A CA 1
ATOM 801 C C . ILE A 1 104 ? -6.204 -16.799 5.057 1.00 83.44 104 ILE A C 1
ATOM 803 O O . ILE A 1 104 ? -5.639 -17.441 4.179 1.00 83.44 104 ILE A O 1
ATOM 807 N N . LEU A 1 105 ? -7.455 -17.075 5.439 1.00 85.69 105 LEU A N 1
ATOM 808 C CA . LEU A 1 105 ? -8.221 -18.195 4.885 1.00 85.69 105 LEU A CA 1
ATOM 809 C C . LEU A 1 105 ? -8.563 -17.979 3.406 1.00 85.69 105 LEU A C 1
ATOM 811 O O . LEU A 1 105 ? -8.606 -18.939 2.650 1.00 85.69 105 LEU A O 1
ATOM 815 N N . ARG A 1 106 ? -8.773 -16.724 2.984 1.00 86.06 106 ARG A N 1
ATOM 816 C CA . ARG A 1 106 ? -9.050 -16.375 1.578 1.00 86.06 106 ARG A CA 1
ATOM 817 C C . ARG A 1 106 ? -7.815 -16.414 0.683 1.00 86.06 106 ARG A C 1
ATOM 819 O O . ARG A 1 106 ? -7.958 -16.495 -0.531 1.00 86.06 106 ARG A O 1
ATOM 826 N N . ALA A 1 107 ? -6.622 -16.303 1.265 1.00 76.06 107 ALA A N 1
ATOM 827 C CA . ALA A 1 107 ? -5.366 -16.376 0.528 1.00 76.06 107 ALA A CA 1
ATOM 828 C C . ALA A 1 107 ? -4.985 -17.819 0.158 1.00 76.06 107 ALA A C 1
ATOM 830 O O . ALA A 1 107 ? -4.210 -18.022 -0.776 1.00 76.06 107 ALA A O 1
ATOM 831 N N . ASN A 1 108 ? -5.542 -18.813 0.856 1.00 73.31 108 ASN A N 1
ATOM 832 C CA . ASN A 1 108 ? -5.363 -20.214 0.504 1.00 73.31 108 ASN A CA 1
ATOM 833 C C . ASN A 1 108 ? -6.174 -20.529 -0.759 1.00 73.31 108 ASN A C 1
ATOM 835 O O . ASN A 1 108 ? -7.402 -20.533 -0.736 1.00 73.31 108 ASN A O 1
ATOM 839 N N . GLN A 1 109 ? -5.469 -20.773 -1.863 1.00 59.09 109 GLN A N 1
ATOM 840 C CA . GLN A 1 109 ? -6.036 -21.152 -3.162 1.00 59.09 109 GLN A CA 1
ATOM 841 C C . GLN A 1 109 ? -6.253 -22.673 -3.267 1.00 59.09 109 GLN A C 1
ATOM 843 O O . GLN A 1 109 ? -5.851 -23.280 -4.259 1.00 59.09 109 GLN A O 1
ATOM 848 N N . GLU A 1 110 ? -6.818 -23.294 -2.228 1.00 56.75 110 GLU A N 1
ATOM 849 C CA . GLU A 1 110 ? -7.267 -24.695 -2.318 1.00 56.75 110 GLU A CA 1
ATOM 850 C C . GLU A 1 110 ? -8.561 -24.828 -3.132 1.00 56.75 110 GLU A C 1
ATOM 852 O O . GLU A 1 110 ? -9.442 -23.943 -3.011 1.00 56.75 110 GLU A O 1
#

Foldseek 3Di:
DVLCCVQQVDLVSVLVVQLVQLVPDPAFWKWFFWAAPHHTDIHIDHDPDDLVVVPRTQTQDIDGNHCVVPCVPQNVNSSVVSVVCSVPPDPVVSSVVSPVVCNVVVVPPD